Protein AF-A0A2N5ZRX2-F1 (afdb_monomer)

Radius of gyration: 15.12 Å; Cα contacts (8 Å, |Δi|>4): 120; chains: 1; bounding box: 42×30×37 Å

Structure (mmCIF, N/CA/C/O backbone):
data_AF-A0A2N5ZRX2-F1
#
_entry.id   AF-A0A2N5ZRX2-F1
#
loop_
_atom_site.group_PDB
_atom_site.id
_atom_site.type_symbol
_atom_site.label_atom_id
_atom_site.label_alt_id
_atom_site.label_comp_id
_atom_site.label_asym_id
_atom_site.label_enti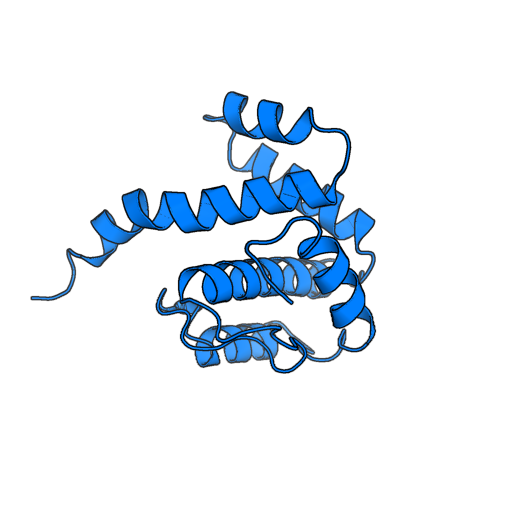ty_id
_atom_site.label_seq_id
_atom_site.pdbx_PDB_ins_code
_atom_site.Cartn_x
_atom_site.Cartn_y
_atom_site.Cartn_z
_atom_site.occupancy
_atom_site.B_iso_or_equiv
_atom_site.auth_seq_id
_atom_site.auth_comp_id
_atom_site.auth_asym_id
_atom_site.auth_atom_id
_atom_site.pdbx_PDB_model_num
ATOM 1 N N . MET A 1 1 ? 1.367 10.764 -7.659 1.00 88.25 1 MET A N 1
ATOM 2 C CA . MET A 1 1 ? 0.656 10.353 -6.445 1.00 88.25 1 MET A CA 1
ATOM 3 C C . MET A 1 1 ? 1.504 10.730 -5.253 1.00 88.25 1 MET A C 1
ATOM 5 O O . MET A 1 1 ? 2.709 10.491 -5.281 1.00 88.25 1 MET A O 1
ATOM 9 N N . ASN A 1 2 ? 0.862 11.305 -4.242 1.00 90.62 2 ASN A N 1
ATOM 10 C CA . ASN A 1 2 ? 1.448 11.647 -2.957 1.00 90.62 2 ASN A CA 1
ATOM 11 C C . ASN A 1 2 ? 0.670 10.905 -1.847 1.00 90.62 2 ASN A C 1
ATOM 13 O O . ASN A 1 2 ? -0.419 11.356 -1.500 1.00 90.62 2 ASN A O 1
ATOM 17 N N . PRO A 1 3 ? 1.191 9.789 -1.295 1.00 89.44 3 PRO A N 1
ATOM 18 C CA . PRO A 1 3 ? 0.526 8.999 -0.243 1.00 89.44 3 PRO A CA 1
ATOM 19 C C . PRO A 1 3 ? 0.396 9.697 1.120 1.00 89.44 3 PRO A C 1
ATOM 21 O O . PRO A 1 3 ? -0.098 9.107 2.081 1.00 89.44 3 PRO A O 1
ATOM 24 N N . SER A 1 4 ? 0.882 10.933 1.228 1.00 87.00 4 SER A N 1
ATOM 25 C CA . SER A 1 4 ? 0.727 11.795 2.401 1.00 87.00 4 SER A CA 1
ATOM 26 C C . SER A 1 4 ? -0.333 12.886 2.193 1.00 87.00 4 SER A C 1
ATOM 28 O O . SER A 1 4 ? -0.682 13.590 3.140 1.00 87.00 4 SER A O 1
ATOM 30 N N . ALA A 1 5 ? -0.851 13.048 0.971 1.00 87.31 5 ALA A N 1
ATOM 31 C CA . ALA A 1 5 ? -1.914 13.996 0.653 1.00 87.31 5 ALA A CA 1
ATOM 32 C C . ALA A 1 5 ? -3.296 13.334 0.728 1.00 87.31 5 ALA A C 1
ATOM 34 O O . ALA A 1 5 ? -3.448 12.163 0.410 1.00 87.31 5 ALA A O 1
ATOM 35 N N . SER A 1 6 ? -4.320 14.105 1.093 1.00 86.31 6 SER A N 1
ATOM 36 C CA . SER A 1 6 ? -5.718 13.648 1.061 1.00 86.31 6 SER A CA 1
ATOM 37 C C . SER A 1 6 ? -6.164 13.310 -0.369 1.00 86.31 6 SER A C 1
ATOM 39 O O . SER A 1 6 ? -5.854 14.055 -1.302 1.00 86.31 6 SER A O 1
ATOM 41 N N . GLY A 1 7 ? -6.918 12.224 -0.538 1.00 88.06 7 GLY A N 1
ATOM 42 C CA . GLY A 1 7 ? -7.434 11.754 -1.828 1.00 88.06 7 GLY A CA 1
ATOM 43 C C . GLY A 1 7 ? -6.459 10.875 -2.618 1.00 88.06 7 GLY A C 1
ATOM 44 O O . GLY A 1 7 ? -6.690 10.598 -3.798 1.00 88.06 7 GLY A O 1
ATOM 45 N N . TRP A 1 8 ? -5.361 10.426 -2.006 1.00 92.50 8 TRP A N 1
ATOM 46 C CA . TRP A 1 8 ? -4.372 9.589 -2.684 1.00 92.50 8 TRP A CA 1
ATOM 47 C C . TRP A 1 8 ? -4.907 8.188 -2.991 1.00 92.50 8 TRP A C 1
ATOM 49 O O . TRP A 1 8 ? -4.500 7.592 -3.986 1.00 92.50 8 TRP A O 1
ATOM 59 N N . ILE A 1 9 ? -5.853 7.681 -2.194 1.00 90.69 9 ILE A N 1
ATOM 60 C CA . ILE A 1 9 ? -6.499 6.385 -2.449 1.00 90.69 9 ILE A CA 1
ATOM 61 C C . ILE A 1 9 ? -7.441 6.450 -3.644 1.00 90.69 9 ILE A C 1
ATOM 63 O O . ILE A 1 9 ? -7.457 5.525 -4.452 1.00 90.69 9 ILE A O 1
ATOM 67 N N . ASP A 1 10 ? -8.177 7.549 -3.803 1.00 89.81 10 ASP A N 1
ATOM 68 C CA . ASP A 1 10 ? -9.017 7.754 -4.98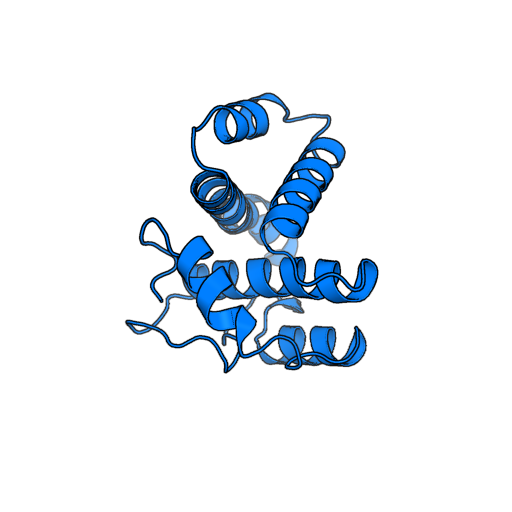7 1.00 89.81 10 ASP A CA 1
ATOM 69 C C . ASP A 1 10 ? -8.144 7.830 -6.247 1.00 89.81 10 ASP A C 1
ATOM 71 O O . ASP A 1 10 ? -8.466 7.238 -7.278 1.00 89.81 10 ASP A O 1
ATOM 75 N N . LYS A 1 11 ? -6.982 8.491 -6.141 1.00 91.44 11 LYS A N 1
ATOM 76 C CA . LYS A 1 11 ? -5.981 8.521 -7.211 1.00 91.44 11 LYS A CA 1
ATOM 77 C C . LYS A 1 11 ? -5.409 7.135 -7.511 1.00 91.44 11 LYS A C 1
ATOM 79 O O . LYS A 1 11 ? -5.315 6.774 -8.677 1.00 91.44 11 LYS A O 1
ATOM 84 N N . PHE A 1 12 ? -5.096 6.337 -6.491 1.00 92.75 12 PHE A N 1
ATOM 85 C CA . PHE A 1 12 ? -4.697 4.941 -6.680 1.00 92.75 12 PHE A CA 1
ATOM 86 C C . PHE A 1 12 ? -5.784 4.139 -7.410 1.00 92.75 12 PHE A C 1
ATOM 88 O O . PHE A 1 12 ? -5.485 3.427 -8.364 1.00 92.75 12 PHE A O 1
ATOM 95 N N . GLY A 1 13 ? -7.048 4.284 -6.997 1.00 90.62 13 GLY A N 1
ATOM 96 C CA . GLY A 1 13 ? -8.195 3.637 -7.634 1.00 90.62 13 GLY A CA 1
ATOM 97 C C . GLY A 1 13 ? -8.400 4.066 -9.091 1.00 90.62 13 GLY A C 1
ATOM 98 O O . GLY A 1 13 ? -8.892 3.280 -9.896 1.00 90.62 13 GLY A O 1
ATOM 99 N N . TYR A 1 14 ? -8.004 5.286 -9.455 1.00 91.25 14 TYR A N 1
ATOM 100 C CA . TYR A 1 14 ? -7.953 5.737 -10.845 1.00 91.25 14 TYR A CA 1
ATOM 101 C C . TYR A 1 14 ? -6.786 5.088 -11.606 1.00 91.25 14 TYR A C 1
ATOM 103 O O . TYR A 1 14 ? -7.015 4.446 -12.626 1.00 91.25 14 TYR A O 1
ATOM 111 N N . ASP A 1 15 ? -5.563 5.181 -11.075 1.00 90.69 15 ASP A N 1
ATOM 112 C CA . ASP A 1 15 ? -4.339 4.681 -11.721 1.00 90.69 15 ASP A CA 1
ATOM 113 C C . ASP A 1 15 ? -4.378 3.152 -11.944 1.00 90.69 15 ASP A C 1
ATOM 115 O O . ASP A 1 15 ? -3.861 2.634 -12.937 1.00 90.69 15 ASP A O 1
ATOM 119 N N . VAL A 1 16 ? -5.007 2.402 -11.031 1.00 91.56 16 VAL A N 1
ATOM 120 C CA . VAL A 1 16 ? -5.058 0.933 -11.093 1.00 91.56 16 VAL A CA 1
ATOM 121 C C . VAL A 1 16 ? -6.048 0.398 -12.132 1.00 91.56 16 VAL A C 1
ATOM 123 O O . VAL A 1 16 ? -5.866 -0.722 -12.608 1.00 91.56 16 VAL A O 1
ATOM 126 N N . LYS A 1 17 ? -7.067 1.174 -12.532 1.00 89.38 17 LYS A N 1
ATOM 127 C CA . LYS A 1 17 ? -8.078 0.737 -13.519 1.00 89.38 17 LYS A CA 1
ATOM 128 C C . LYS A 1 17 ? -7.463 0.386 -14.869 1.00 89.38 17 LYS A C 1
ATOM 130 O O . LYS A 1 17 ? -7.871 -0.594 -15.484 1.00 89.38 17 LYS A O 1
ATOM 135 N N . ASP A 1 18 ? -6.436 1.125 -15.273 1.00 89.56 18 ASP A N 1
ATOM 136 C CA . ASP A 1 18 ? -5.706 0.880 -16.520 1.00 89.56 18 ASP A CA 1
ATOM 137 C C . ASP A 1 18 ? -4.628 -0.212 -16.374 1.00 89.56 18 ASP A C 1
ATOM 139 O O . ASP A 1 18 ? -3.953 -0.573 -17.335 1.00 89.56 18 ASP A O 1
ATOM 143 N N . ASN A 1 19 ? -4.450 -0.746 -15.162 1.00 91.38 19 ASN A N 1
ATOM 144 C CA . ASN A 1 19 ? -3.338 -1.611 -14.775 1.00 91.38 19 ASN A CA 1
ATOM 145 C C . ASN A 1 19 ? -3.805 -2.864 -14.015 1.00 91.38 19 ASN A C 1
ATOM 147 O O . ASN A 1 19 ? -3.050 -3.461 -13.245 1.00 91.38 19 ASN A O 1
ATOM 151 N N . LEU A 1 20 ? -5.051 -3.293 -14.241 1.00 89.88 20 LEU A N 1
ATOM 152 C CA . LEU A 1 20 ? -5.633 -4.456 -13.566 1.00 89.88 20 LEU A CA 1
ATOM 153 C C . LEU A 1 20 ? -4.862 -5.748 -13.859 1.00 89.88 20 LEU A C 1
ATOM 155 O O . LEU A 1 20 ? -4.772 -6.609 -12.991 1.00 89.88 20 LEU A O 1
ATOM 159 N N . GLU A 1 21 ? -4.262 -5.878 -15.038 1.00 89.81 21 GLU A N 1
ATOM 160 C CA . GLU A 1 21 ? -3.541 -7.084 -15.468 1.00 89.81 21 GLU A CA 1
ATOM 161 C C . GLU A 1 21 ? -2.048 -7.081 -15.092 1.00 89.81 21 GLU A C 1
ATOM 163 O O . GLU A 1 21 ? -1.289 -7.922 -15.561 1.00 89.81 21 GLU A O 1
ATOM 168 N N . VAL A 1 22 ? -1.599 -6.153 -14.233 1.00 91.81 22 VAL A N 1
ATOM 169 C CA . VAL A 1 22 ? -0.197 -6.116 -13.765 1.00 91.81 22 VAL A CA 1
ATOM 170 C C . VAL A 1 22 ? 0.194 -7.385 -13.003 1.00 91.81 22 VAL A C 1
ATOM 172 O O . VAL A 1 22 ? 1.354 -7.793 -13.056 1.00 91.81 22 VAL A O 1
ATOM 175 N N . PHE A 1 23 ? -0.760 -8.010 -12.310 1.00 93.75 23 PHE A N 1
ATOM 176 C CA . PHE A 1 23 ? -0.562 -9.277 -11.614 1.00 93.75 23 PHE A CA 1
ATOM 177 C C . PHE A 1 23 ? -1.630 -10.277 -12.054 1.00 93.75 23 PHE A C 1
ATOM 179 O O . PHE A 1 23 ? -2.815 -10.092 -11.768 1.00 93.75 23 PHE A O 1
ATOM 186 N N . SER A 1 24 ? -1.196 -11.324 -12.754 1.00 92.25 24 SER A N 1
ATOM 187 C CA . SER A 1 24 ? -2.069 -12.347 -13.340 1.00 92.25 24 SER A CA 1
ATOM 188 C C . SER A 1 24 ? -2.474 -13.424 -12.333 1.00 92.25 24 SER A C 1
ATOM 190 O O . SER A 1 24 ? -3.583 -13.947 -12.397 1.00 92.25 24 SER A O 1
ATOM 192 N N . ASP A 1 25 ? -1.584 -13.762 -11.396 1.00 95.50 25 ASP A N 1
ATOM 193 C CA . ASP A 1 25 ? -1.846 -14.717 -10.320 1.00 95.50 25 ASP A CA 1
ATOM 194 C C . ASP A 1 25 ? -1.146 -14.319 -9.002 1.00 95.50 25 ASP A C 1
ATOM 196 O O . ASP A 1 25 ? -0.426 -13.318 -8.911 1.00 95.50 25 ASP A O 1
ATOM 200 N N . PHE A 1 26 ? -1.356 -15.109 -7.943 1.00 96.38 26 PHE A N 1
ATOM 201 C CA . PHE A 1 26 ? -0.731 -14.858 -6.639 1.00 96.38 26 PHE A CA 1
ATOM 202 C C . PHE A 1 26 ? 0.798 -14.956 -6.658 1.00 96.38 26 PHE A C 1
ATOM 204 O O . PHE A 1 26 ? 1.456 -14.313 -5.838 1.00 96.38 26 PHE A O 1
ATOM 211 N N . ARG A 1 27 ? 1.383 -15.750 -7.564 1.00 96.75 27 ARG A N 1
ATOM 212 C CA . ARG A 1 27 ? 2.842 -15.864 -7.688 1.00 96.75 27 ARG A CA 1
ATOM 213 C C . ARG A 1 27 ? 3.414 -14.595 -8.300 1.00 96.75 27 ARG A C 1
ATOM 215 O O . ARG A 1 27 ? 4.427 -14.108 -7.798 1.00 96.75 27 ARG A O 1
ATOM 222 N N . ASP A 1 28 ? 2.742 -14.034 -9.300 1.00 96.12 28 ASP A N 1
ATOM 223 C CA . ASP A 1 28 ? 3.108 -12.751 -9.898 1.00 96.12 28 ASP A CA 1
ATOM 224 C C . ASP A 1 28 ? 3.003 -11.615 -8.874 1.00 96.12 28 ASP A C 1
ATOM 226 O O . ASP A 1 28 ? 3.951 -10.840 -8.709 1.00 96.12 28 ASP A O 1
ATOM 230 N N . LEU A 1 29 ? 1.897 -11.559 -8.118 1.00 96.81 29 LEU A N 1
ATOM 231 C CA . LEU A 1 29 ? 1.712 -10.582 -7.040 1.00 96.81 29 LEU A CA 1
ATOM 232 C C . LEU A 1 29 ? 2.822 -10.692 -5.989 1.00 96.81 29 LEU A C 1
ATOM 234 O O . LEU A 1 29 ? 3.473 -9.700 -5.653 1.00 96.81 29 LEU A O 1
ATOM 238 N N . TYR A 1 30 ? 3.087 -11.905 -5.497 1.00 96.19 30 TYR A N 1
ATOM 239 C CA . TYR A 1 30 ? 4.155 -12.147 -4.531 1.00 96.19 30 TYR A CA 1
ATOM 240 C C . TYR A 1 30 ? 5.531 -11.758 -5.085 1.00 96.19 30 TYR A C 1
ATOM 242 O O . TYR A 1 30 ? 6.326 -11.133 -4.381 1.00 96.19 30 TYR A O 1
ATOM 250 N N . GLY A 1 31 ? 5.808 -12.070 -6.354 1.00 96.44 31 GLY A N 1
ATOM 251 C CA . GLY A 1 31 ? 7.021 -11.650 -7.051 1.00 96.44 31 GLY A CA 1
ATOM 252 C C . GLY A 1 31 ? 7.185 -10.130 -7.055 1.00 96.44 31 GLY A C 1
ATOM 253 O O . GLY A 1 31 ? 8.246 -9.628 -6.679 1.00 96.44 31 GLY A O 1
ATOM 254 N N . GLY A 1 32 ? 6.119 -9.395 -7.381 1.00 95.19 32 GLY A N 1
ATOM 255 C CA . GLY A 1 32 ? 6.094 -7.932 -7.345 1.00 95.19 32 GLY A CA 1
ATOM 256 C C . GLY A 1 32 ? 6.375 -7.358 -5.957 1.00 95.19 32 GLY A C 1
ATOM 257 O O . GLY A 1 32 ? 7.258 -6.510 -5.808 1.00 95.19 32 GLY A O 1
ATOM 258 N N . LEU A 1 33 ? 5.685 -7.864 -4.930 1.00 95.00 33 LEU A N 1
ATOM 259 C CA . LEU A 1 33 ? 5.864 -7.437 -3.535 1.00 95.00 33 LEU A CA 1
ATOM 260 C C . LEU A 1 33 ? 7.250 -7.798 -2.980 1.00 95.00 33 LEU A C 1
ATOM 262 O O . LEU A 1 33 ? 7.820 -7.081 -2.156 1.00 95.00 33 LEU A O 1
ATOM 266 N N . LYS A 1 34 ? 7.833 -8.908 -3.437 1.00 94.94 34 LYS A N 1
ATOM 267 C CA . LYS A 1 34 ? 9.210 -9.281 -3.107 1.00 94.94 34 LYS A CA 1
ATOM 268 C C . LYS A 1 34 ? 10.205 -8.320 -3.756 1.00 94.94 34 LYS A C 1
ATOM 270 O O . LYS A 1 34 ? 11.121 -7.846 -3.088 1.00 94.94 34 LYS A O 1
ATOM 275 N N . THR A 1 35 ? 10.035 -8.005 -5.041 1.00 94.19 35 THR A N 1
ATOM 276 C CA . THR A 1 35 ? 10.906 -7.064 -5.765 1.00 94.19 35 THR A CA 1
ATOM 277 C C . THR A 1 35 ? 10.803 -5.635 -5.230 1.00 94.19 35 THR A C 1
ATOM 279 O O . THR A 1 35 ? 11.788 -4.896 -5.291 1.00 94.19 35 THR A O 1
ATOM 282 N N . SER A 1 36 ? 9.651 -5.242 -4.679 1.00 92.75 36 SER A N 1
ATOM 283 C CA . SER A 1 36 ? 9.487 -3.945 -4.016 1.00 92.75 36 SER A CA 1
ATOM 284 C C . SER A 1 36 ? 10.117 -3.875 -2.622 1.00 92.75 36 SER A C 1
ATOM 286 O O . SER A 1 36 ? 10.208 -2.790 -2.054 1.00 92.75 36 SER A O 1
ATOM 288 N N . GLY A 1 37 ? 10.574 -5.007 -2.076 1.00 89.50 37 GLY A N 1
ATOM 289 C CA . GLY A 1 37 ? 11.088 -5.117 -0.712 1.00 89.50 37 GLY A CA 1
ATOM 290 C C . GLY A 1 37 ? 9.999 -5.144 0.363 1.00 89.50 37 GLY A C 1
ATOM 291 O O . GLY A 1 37 ? 10.332 -5.226 1.544 1.00 89.50 37 GLY A O 1
ATOM 292 N N . PHE A 1 38 ? 8.717 -5.109 -0.021 1.00 91.25 38 PHE A N 1
ATOM 293 C CA . PHE A 1 38 ? 7.579 -5.088 0.902 1.00 91.25 38 PHE A CA 1
ATOM 294 C C . PHE A 1 38 ? 7.528 -6.337 1.787 1.00 91.25 38 PHE A C 1
ATOM 296 O O . PHE A 1 38 ? 7.384 -6.223 2.999 1.00 91.25 38 PHE A O 1
ATOM 303 N N . VAL A 1 39 ? 7.749 -7.526 1.210 1.00 89.31 39 VAL A N 1
ATOM 304 C CA . VAL A 1 39 ? 7.749 -8.812 1.949 1.00 89.31 39 VAL A CA 1
ATOM 305 C C . VAL A 1 39 ? 8.806 -8.852 3.064 1.00 89.31 39 VAL A C 1
ATOM 307 O O . VAL A 1 39 ? 8.661 -9.594 4.031 1.00 89.31 39 VAL A O 1
ATOM 310 N N . TYR A 1 40 ? 9.860 -8.044 2.942 1.00 86.75 40 TYR A N 1
ATOM 311 C CA . TYR A 1 40 ? 10.957 -7.962 3.907 1.00 86.75 40 TYR A CA 1
ATOM 312 C C . TYR A 1 40 ? 10.852 -6.754 4.846 1.00 86.75 40 TYR A C 1
ATOM 314 O O . TYR A 1 40 ? 11.755 -6.540 5.648 1.00 86.75 40 TYR A O 1
ATOM 322 N N . GLY A 1 41 ? 9.799 -5.939 4.726 1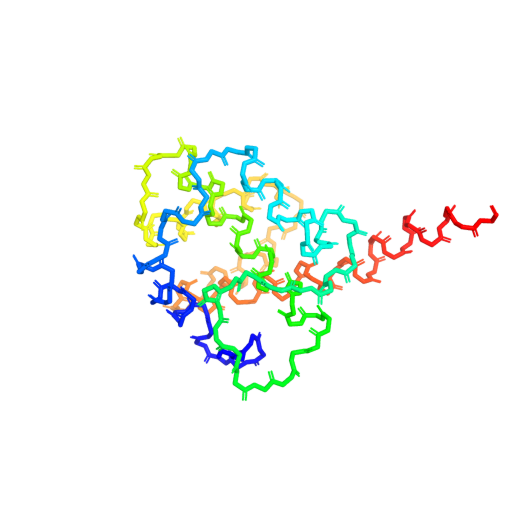.00 80.94 41 GLY A N 1
ATOM 323 C CA . GLY A 1 41 ? 9.637 -4.704 5.498 1.00 80.94 41 GLY A CA 1
ATOM 324 C C . GLY A 1 41 ? 10.565 -3.555 5.083 1.00 80.94 41 GLY A C 1
ATOM 325 O O . GLY A 1 41 ? 10.675 -2.584 5.819 1.00 80.94 41 GLY A O 1
ATOM 326 N N . LEU A 1 42 ? 11.236 -3.640 3.925 1.00 81.19 42 LEU A N 1
ATOM 327 C CA . LEU A 1 42 ? 12.241 -2.657 3.487 1.00 81.19 42 LEU A CA 1
ATOM 328 C C . LEU A 1 42 ? 11.733 -1.640 2.453 1.00 81.19 42 LEU A C 1
ATOM 330 O O . LEU A 1 42 ? 12.464 -0.714 2.154 1.00 81.19 42 LEU A O 1
ATOM 334 N N . ASN A 1 43 ? 10.546 -1.840 1.867 1.00 87.50 43 ASN A N 1
ATOM 335 C CA . ASN A 1 43 ? 9.805 -0.877 1.021 1.00 87.50 43 ASN A CA 1
ATOM 336 C C . ASN A 1 43 ? 10.581 -0.062 -0.036 1.00 87.50 43 ASN A C 1
ATOM 338 O O . ASN A 1 43 ? 10.140 1.002 -0.452 1.00 87.50 43 ASN A O 1
ATOM 342 N N . ILE A 1 44 ? 11.663 -0.606 -0.588 1.00 89.50 44 ILE A N 1
ATOM 343 C CA . ILE A 1 44 ? 12.601 0.101 -1.471 1.00 89.50 44 ILE A CA 1
ATOM 344 C C . ILE A 1 44 ? 12.001 0.672 -2.770 1.00 89.50 44 ILE A C 1
ATOM 346 O O . ILE A 1 44 ? 12.535 1.645 -3.317 1.00 89.50 44 ILE A O 1
ATOM 350 N N . LYS A 1 45 ? 10.927 0.072 -3.305 1.00 92.56 45 LYS A N 1
ATOM 351 C CA . LYS A 1 45 ? 10.292 0.454 -4.583 1.00 92.56 45 LYS A CA 1
ATOM 352 C C . LYS A 1 45 ? 8.768 0.380 -4.490 1.00 92.56 45 LYS A C 1
ATOM 354 O O . LYS A 1 45 ? 8.225 -0.170 -3.541 1.00 92.56 45 LYS A O 1
ATOM 359 N N . VAL A 1 46 ? 8.099 0.896 -5.520 1.00 93.00 46 VAL A N 1
ATOM 360 C CA . VAL A 1 46 ? 6.642 0.825 -5.717 1.00 93.00 46 VAL A CA 1
ATOM 361 C C . VAL A 1 46 ? 6.313 0.194 -7.077 1.00 93.00 46 VAL A C 1
ATOM 363 O O . VAL A 1 46 ? 7.201 0.123 -7.938 1.00 93.00 46 VAL A O 1
ATOM 366 N N . PRO A 1 47 ? 5.074 -0.284 -7.299 1.00 92.31 47 PRO A N 1
ATOM 367 C CA . PRO A 1 47 ? 4.656 -0.820 -8.590 1.00 92.31 47 PRO A CA 1
ATOM 368 C C . PRO A 1 47 ? 4.807 0.193 -9.728 1.00 92.31 47 PRO A C 1
ATOM 370 O O . PRO A 1 47 ? 4.617 1.390 -9.539 1.00 92.31 47 PRO A O 1
ATOM 373 N N . ARG A 1 48 ? 5.105 -0.295 -10.938 1.00 90.00 48 ARG A N 1
ATOM 374 C CA . ARG A 1 48 ? 5.414 0.559 -12.102 1.00 90.00 48 ARG A CA 1
ATOM 375 C C . ARG A 1 48 ? 4.253 1.431 -12.578 1.00 90.00 48 ARG A C 1
ATOM 377 O O . ARG A 1 48 ? 4.507 2.452 -13.202 1.00 90.00 48 ARG A O 1
ATOM 384 N N . PHE A 1 49 ? 3.014 1.026 -12.310 1.00 90.38 49 PHE A N 1
ATOM 385 C CA . PHE A 1 49 ? 1.830 1.799 -12.687 1.00 90.38 49 PHE A CA 1
ATOM 386 C C . PHE A 1 49 ? 1.622 3.036 -11.807 1.00 90.38 49 PHE A C 1
ATOM 388 O O . PHE A 1 49 ? 0.847 3.924 -12.148 1.00 90.38 49 PHE A O 1
ATOM 395 N N . ILE A 1 50 ? 2.337 3.121 -10.684 1.00 91.62 50 ILE A N 1
ATOM 396 C CA . ILE A 1 50 ? 2.311 4.292 -9.826 1.00 91.62 50 ILE A CA 1
ATOM 397 C C . ILE A 1 50 ? 3.221 5.363 -10.406 1.00 91.62 50 ILE A C 1
ATOM 399 O O . ILE A 1 50 ? 4.419 5.147 -10.568 1.00 91.62 50 ILE A O 1
ATOM 403 N N . SER A 1 51 ? 2.650 6.542 -10.644 1.00 90.38 51 SER A N 1
ATOM 404 C CA . SER A 1 51 ? 3.386 7.738 -11.059 1.00 90.38 51 SER A CA 1
ATOM 405 C C . SER A 1 51 ? 3.557 8.684 -9.864 1.00 90.38 51 SER A C 1
ATOM 407 O O . SER A 1 51 ? 2.594 9.374 -9.515 1.00 90.38 51 SER A O 1
ATOM 409 N N . PRO A 1 52 ? 4.721 8.729 -9.182 1.00 90.50 52 PRO A N 1
ATOM 410 C CA . PRO A 1 52 ? 4.942 9.603 -8.028 1.00 90.50 52 PRO A CA 1
ATOM 411 C C . PRO A 1 52 ? 4.924 11.087 -8.411 1.00 90.50 52 PRO A C 1
ATOM 413 O O . PRO A 1 52 ? 5.341 11.452 -9.504 1.00 90.50 52 PRO A O 1
ATOM 416 N N . GLU A 1 53 ? 4.443 11.950 -7.513 1.00 90.81 53 GLU A N 1
ATOM 417 C CA . GLU A 1 53 ? 4.543 13.416 -7.696 1.00 90.81 53 GLU A CA 1
ATOM 418 C C . GLU A 1 53 ? 5.878 13.986 -7.208 1.00 90.81 53 GLU A C 1
ATOM 420 O O . GLU A 1 53 ? 6.283 15.073 -7.613 1.00 90.81 53 GLU A O 1
ATOM 425 N N . HIS A 1 54 ? 6.566 13.240 -6.349 1.00 91.56 54 HIS A N 1
ATOM 426 C CA . HIS A 1 54 ? 7.840 13.589 -5.742 1.00 91.56 54 HIS A CA 1
ATOM 427 C C . HIS A 1 54 ? 8.630 12.314 -5.429 1.00 91.56 54 HIS A C 1
ATOM 429 O O . HIS A 1 54 ? 8.146 11.193 -5.613 1.00 91.56 54 HIS A O 1
ATOM 435 N N . THR A 1 55 ? 9.859 12.480 -4.943 1.00 93.44 55 THR A N 1
ATOM 436 C CA . THR A 1 55 ? 10.649 11.363 -4.418 1.00 93.44 55 THR A CA 1
ATOM 437 C C . THR A 1 55 ? 9.997 10.825 -3.148 1.00 93.44 55 THR A C 1
ATOM 439 O O . THR A 1 55 ? 10.048 11.478 -2.111 1.00 93.44 55 THR A O 1
ATOM 442 N N . LEU A 1 56 ? 9.402 9.636 -3.240 1.00 92.38 56 LEU A N 1
ATOM 443 C CA . LEU A 1 56 ? 8.674 9.015 -2.134 1.00 92.38 56 LEU A CA 1
ATOM 444 C C . LEU A 1 56 ? 9.599 8.634 -0.971 1.00 92.38 56 LEU A C 1
ATOM 446 O O . LEU A 1 56 ? 10.672 8.062 -1.197 1.00 92.38 56 LEU A O 1
ATOM 450 N N . SER A 1 57 ? 9.143 8.877 0.257 1.00 91.12 57 SER A N 1
ATOM 451 C CA . SER A 1 57 ? 9.760 8.324 1.470 1.00 91.12 57 SER A CA 1
ATOM 452 C C . SER A 1 57 ? 9.522 6.812 1.588 1.00 91.12 57 SER A C 1
ATOM 454 O O . SER A 1 57 ? 8.661 6.254 0.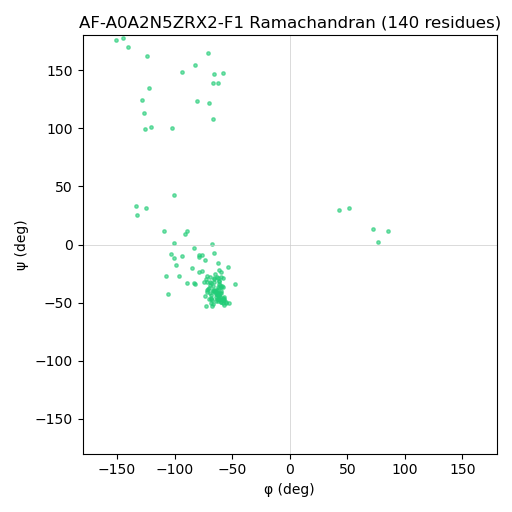907 1.00 91.12 57 SER A O 1
ATOM 456 N N . GLU A 1 58 ? 10.266 6.128 2.461 1.00 86.94 58 GLU A N 1
ATOM 457 C CA . GLU A 1 58 ? 10.042 4.695 2.723 1.00 86.94 58 GLU A CA 1
ATOM 458 C C . GLU A 1 58 ? 8.620 4.420 3.243 1.00 86.94 58 GLU A C 1
ATOM 460 O O . GLU A 1 58 ? 7.971 3.489 2.767 1.00 86.94 58 GLU A O 1
ATOM 465 N N . ASP A 1 59 ? 8.085 5.283 4.111 1.00 86.62 59 ASP A N 1
ATOM 466 C CA . ASP A 1 59 ? 6.704 5.182 4.606 1.00 86.62 59 ASP A CA 1
ATOM 467 C C . ASP A 1 59 ? 5.683 5.336 3.476 1.00 86.62 59 ASP A C 1
ATOM 469 O O . ASP A 1 59 ? 4.713 4.586 3.389 1.00 86.62 59 ASP A O 1
ATOM 473 N N . GLU A 1 60 ? 5.891 6.291 2.568 1.00 91.81 60 GLU A N 1
ATOM 474 C CA . GLU A 1 60 ? 4.997 6.499 1.427 1.00 91.81 60 GLU A CA 1
ATOM 475 C C . GLU A 1 60 ? 5.007 5.296 0.480 1.00 91.81 60 GLU A C 1
ATOM 477 O O . GLU A 1 60 ? 3.952 4.870 -0.000 1.00 91.81 60 GLU A O 1
ATOM 482 N N . LYS A 1 61 ? 6.181 4.695 0.255 1.00 92.38 61 LYS A N 1
ATOM 483 C CA . LYS A 1 61 ? 6.295 3.441 -0.498 1.00 92.38 61 LYS A CA 1
ATOM 484 C C . LYS A 1 61 ? 5.603 2.293 0.238 1.00 92.38 61 LYS A C 1
ATOM 486 O O . LYS A 1 61 ? 4.911 1.507 -0.406 1.00 92.38 61 LYS A O 1
ATOM 491 N N . ALA A 1 62 ? 5.722 2.222 1.565 1.00 90.25 62 ALA A N 1
ATOM 492 C CA . ALA A 1 62 ? 5.046 1.221 2.387 1.00 90.25 62 ALA A CA 1
ATOM 493 C C . ALA A 1 62 ? 3.522 1.308 2.267 1.00 90.25 62 ALA A C 1
ATOM 495 O O . ALA A 1 62 ? 2.873 0.287 2.038 1.00 90.25 62 ALA A O 1
ATOM 496 N N . LYS A 1 63 ? 2.950 2.518 2.326 1.00 92.75 63 LYS A N 1
ATOM 497 C CA . LYS A 1 63 ? 1.509 2.746 2.125 1.00 92.75 63 LYS A CA 1
ATOM 498 C C . LYS A 1 63 ? 1.045 2.254 0.754 1.00 92.75 63 LYS A C 1
ATOM 500 O O . LYS A 1 63 ? 0.058 1.523 0.665 1.00 92.75 63 LYS A O 1
ATOM 505 N N . ILE A 1 64 ? 1.778 2.607 -0.306 1.00 94.50 64 ILE A N 1
ATOM 506 C CA . ILE A 1 64 ? 1.472 2.171 -1.677 1.00 94.50 64 ILE A CA 1
ATOM 507 C C . ILE A 1 64 ? 1.560 0.648 -1.801 1.00 94.50 64 ILE A C 1
ATOM 509 O O . ILE A 1 64 ? 0.663 0.023 -2.369 1.00 94.50 64 ILE A O 1
ATOM 513 N N . ASN A 1 65 ? 2.628 0.039 -1.286 1.00 94.56 65 ASN A N 1
ATOM 514 C CA . ASN A 1 65 ? 2.846 -1.401 -1.379 1.00 94.56 65 ASN A CA 1
ATOM 515 C C . ASN A 1 65 ? 1.795 -2.187 -0.587 1.00 94.56 65 ASN A C 1
ATOM 517 O O . ASN A 1 65 ? 1.287 -3.186 -1.092 1.00 94.56 65 ASN A O 1
ATOM 521 N N . LEU A 1 66 ? 1.415 -1.709 0.602 1.00 93.38 66 LEU A N 1
ATOM 522 C CA . LEU A 1 66 ? 0.351 -2.303 1.407 1.00 93.38 66 LEU A CA 1
ATOM 523 C C . LEU A 1 66 ? -0.993 -2.238 0.678 1.00 93.38 66 LEU A C 1
ATOM 525 O O . LEU A 1 66 ? -1.672 -3.256 0.554 1.00 93.38 66 LEU A O 1
ATOM 529 N N . LEU A 1 67 ? -1.358 -1.068 0.147 1.00 93.75 67 LEU A N 1
ATOM 530 C CA . LEU A 1 67 ? -2.601 -0.910 -0.606 1.00 93.75 67 LEU A CA 1
ATOM 531 C C . LEU A 1 67 ? -2.617 -1.790 -1.864 1.00 93.75 67 LEU A C 1
ATOM 533 O O . LEU A 1 67 ? -3.617 -2.449 -2.142 1.00 93.75 67 LEU A O 1
ATOM 537 N N . THR A 1 68 ? -1.492 -1.861 -2.577 1.00 94.94 68 THR A N 1
ATOM 538 C CA . THR A 1 68 ? -1.317 -2.739 -3.743 1.00 94.94 68 THR A CA 1
ATOM 539 C C . THR A 1 68 ? -1.523 -4.201 -3.360 1.00 94.94 68 THR A C 1
ATOM 541 O O . THR A 1 68 ? -2.297 -4.900 -4.011 1.00 94.94 68 THR A O 1
ATOM 544 N N . ALA A 1 69 ? -0.868 -4.666 -2.292 1.00 94.94 69 ALA A N 1
ATOM 545 C CA . ALA A 1 69 ? -0.997 -6.038 -1.819 1.00 94.94 69 ALA A CA 1
ATOM 546 C C . ALA A 1 69 ? -2.459 -6.384 -1.510 1.00 94.94 69 ALA A C 1
ATOM 548 O O . ALA A 1 69 ? -2.951 -7.424 -1.943 1.00 94.94 69 ALA A O 1
ATOM 549 N N . LEU A 1 70 ? -3.166 -5.493 -0.814 1.00 93.94 70 LEU A N 1
ATOM 550 C CA . LEU A 1 70 ? -4.558 -5.696 -0.423 1.00 93.94 70 LEU A CA 1
ATOM 551 C C . LEU A 1 70 ? -5.503 -5.703 -1.631 1.00 93.94 70 LEU A C 1
ATOM 553 O O . LEU A 1 70 ? -6.312 -6.621 -1.760 1.00 93.94 70 LEU A O 1
ATOM 557 N N . PHE A 1 71 ? -5.377 -4.726 -2.532 1.00 95.19 71 PHE A N 1
ATOM 558 C CA . PHE A 1 71 ? -6.244 -4.612 -3.705 1.00 95.19 71 PHE A CA 1
ATOM 559 C C . PHE A 1 71 ? -6.084 -5.796 -4.660 1.00 95.19 71 PHE A C 1
ATOM 561 O O . PHE A 1 71 ? -7.071 -6.409 -5.058 1.00 95.19 71 PHE A O 1
ATOM 568 N N . PHE A 1 72 ? -4.849 -6.168 -5.003 1.00 96.12 72 PHE A N 1
ATOM 569 C CA . PHE A 1 72 ? -4.637 -7.276 -5.933 1.00 96.12 72 PHE A CA 1
ATOM 570 C C . PHE A 1 72 ? -4.936 -8.637 -5.305 1.00 96.12 72 PHE A C 1
ATOM 572 O O . PHE A 1 72 ? -5.411 -9.521 -6.009 1.00 96.12 72 PHE A O 1
ATOM 579 N N . THR A 1 73 ? -4.759 -8.799 -3.990 1.00 95.81 73 THR A N 1
ATOM 580 C CA . THR A 1 73 ? -5.251 -9.998 -3.289 1.00 95.81 73 THR A CA 1
ATOM 581 C C . THR A 1 73 ? -6.770 -10.099 -3.399 1.00 95.81 73 THR A C 1
ATOM 583 O O . THR A 1 73 ? -7.282 -11.152 -3.768 1.00 95.81 73 THR A O 1
ATOM 586 N N . PHE A 1 74 ? -7.495 -9.001 -3.151 1.00 95.56 74 PHE A N 1
ATOM 587 C CA . PHE A 1 74 ? -8.945 -8.951 -3.337 1.00 95.56 74 PHE A CA 1
ATOM 588 C C . PHE A 1 74 ? -9.345 -9.285 -4.780 1.00 95.56 74 PHE A C 1
ATOM 590 O O . PHE A 1 74 ? -10.205 -10.143 -4.980 1.00 95.56 74 PHE A O 1
ATOM 597 N N . LYS A 1 75 ? -8.688 -8.668 -5.774 1.00 95.25 75 LYS A N 1
ATOM 598 C CA . LYS A 1 75 ? -8.971 -8.906 -7.196 1.00 95.25 75 LYS A CA 1
ATOM 599 C C . LYS A 1 75 ? -8.822 -10.379 -7.555 1.00 95.25 75 LYS A C 1
ATOM 601 O O . LYS A 1 75 ? -9.706 -10.940 -8.195 1.00 95.25 75 LYS A O 1
ATOM 606 N N . LEU A 1 76 ? -7.718 -10.996 -7.140 1.00 95.81 76 LEU A N 1
ATOM 607 C CA . LEU A 1 76 ? -7.414 -12.391 -7.449 1.00 95.81 76 LEU A CA 1
ATOM 608 C C . LEU A 1 76 ? -8.361 -13.364 -6.729 1.00 95.81 76 LEU A C 1
ATOM 610 O O . LEU A 1 76 ? -8.840 -14.302 -7.357 1.00 95.81 76 LEU A O 1
ATOM 614 N N . GLU A 1 77 ? -8.686 -13.122 -5.455 1.00 94.81 77 GLU A N 1
ATOM 615 C CA . GLU A 1 77 ? -9.620 -13.966 -4.687 1.00 94.81 77 GLU A CA 1
ATOM 616 C C . GLU A 1 77 ? -11.067 -13.860 -5.187 1.00 94.81 77 GLU A C 1
ATOM 618 O O . GLU A 1 77 ? -11.773 -14.857 -5.327 1.00 94.81 77 GLU A O 1
ATOM 623 N N . ARG A 1 78 ? -11.545 -12.637 -5.434 1.00 92.62 78 ARG A N 1
ATOM 624 C CA . ARG A 1 78 ? -12.957 -12.377 -5.752 1.00 92.62 78 ARG A CA 1
ATOM 625 C C . ARG A 1 78 ? -13.244 -12.348 -7.244 1.00 92.62 78 ARG A C 1
ATOM 627 O O . ARG A 1 78 ? -14.411 -12.306 -7.619 1.00 92.62 78 ARG A O 1
ATOM 634 N N . SER A 1 79 ? -12.208 -12.350 -8.085 1.00 90.94 79 SER A N 1
ATOM 635 C CA . SER A 1 79 ? -12.331 -12.094 -9.527 1.00 90.94 79 SER A CA 1
ATOM 636 C C . SER A 1 79 ? -13.108 -10.799 -9.829 1.00 90.94 79 SER A C 1
ATOM 638 O O . SER A 1 79 ? -13.800 -10.700 -10.839 1.00 90.94 79 SER A O 1
ATOM 640 N N . SER A 1 80 ? -13.005 -9.809 -8.934 1.00 90.19 80 SER A N 1
ATOM 641 C CA . SER A 1 80 ? -13.686 -8.513 -9.002 1.00 90.19 80 SER A CA 1
ATOM 642 C C . SER A 1 80 ? -12.654 -7.394 -8.979 1.00 90.19 80 SER A C 1
ATOM 644 O O . SER A 1 80 ? -11.720 -7.415 -8.184 1.00 90.19 80 SER A O 1
ATOM 646 N N . SER A 1 81 ? -12.815 -6.404 -9.848 1.00 88.31 81 SER A N 1
ATOM 647 C CA . SER A 1 81 ? -11.991 -5.191 -9.864 1.00 88.31 81 SER A CA 1
ATOM 648 C C . SER A 1 81 ? -12.763 -3.955 -9.405 1.00 88.31 81 SER A C 1
ATOM 650 O O . SER A 1 81 ? -12.300 -2.834 -9.616 1.00 88.31 81 SER A O 1
ATOM 652 N N . ASP A 1 82 ? -13.957 -4.145 -8.839 1.00 90.19 82 ASP A N 1
ATOM 653 C CA . ASP A 1 82 ? -14.762 -3.043 -8.335 1.00 90.19 82 ASP A CA 1
ATOM 654 C C . ASP A 1 82 ? -14.109 -2.450 -7.082 1.00 90.19 82 ASP A C 1
ATOM 656 O O . ASP A 1 82 ? -13.822 -3.146 -6.104 1.00 90.19 82 ASP A O 1
ATOM 660 N N . PHE A 1 83 ? -13.813 -1.153 -7.144 1.00 87.06 83 PHE A N 1
ATOM 661 C CA . PHE A 1 83 ? -13.076 -0.485 -6.080 1.00 87.06 83 PHE A CA 1
ATOM 662 C C . PHE A 1 83 ? -13.949 -0.252 -4.844 1.00 87.06 83 PHE A C 1
ATOM 664 O O . PHE A 1 83 ? -13.440 -0.325 -3.730 1.00 87.06 83 PHE A O 1
ATOM 671 N N . ASP A 1 84 ? -15.254 -0.030 -5.008 1.00 86.06 84 ASP A N 1
ATOM 672 C CA . ASP A 1 84 ? -16.165 0.148 -3.877 1.00 86.06 84 ASP A CA 1
ATOM 673 C C . ASP A 1 84 ? -16.372 -1.180 -3.130 1.00 86.06 84 ASP A C 1
ATOM 675 O O . ASP A 1 84 ? -16.376 -1.208 -1.897 1.00 86.06 84 ASP A O 1
ATOM 679 N N . ASP A 1 85 ? -16.452 -2.294 -3.858 1.00 89.38 85 ASP A N 1
ATOM 680 C CA . ASP A 1 85 ? -16.527 -3.648 -3.299 1.00 89.38 85 ASP A CA 1
ATOM 681 C C . ASP A 1 85 ? -15.222 -4.044 -2.583 1.00 89.38 85 ASP A C 1
ATOM 683 O O . ASP A 1 85 ? -15.239 -4.595 -1.473 1.00 89.38 85 ASP A O 1
ATOM 687 N N . PHE A 1 86 ? -14.070 -3.668 -3.156 1.00 90.38 86 PHE A N 1
ATOM 688 C CA . PHE A 1 86 ? -12.775 -3.762 -2.479 1.00 90.38 86 PHE A CA 1
ATOM 689 C C . PHE A 1 86 ? -12.796 -3.006 -1.147 1.00 90.38 86 PHE A C 1
ATOM 691 O O . PHE A 1 86 ? -12.433 -3.575 -0.112 1.00 90.38 86 PHE A O 1
ATOM 698 N N . LEU A 1 87 ? -13.244 -1.745 -1.163 1.00 85.44 87 LEU A N 1
ATOM 699 C CA . LEU A 1 87 ? -13.322 -0.902 0.025 1.00 85.44 87 LEU A CA 1
ATOM 700 C C . LEU A 1 87 ? -14.208 -1.536 1.109 1.00 85.44 87 LEU A C 1
ATOM 702 O O . LEU A 1 87 ? -1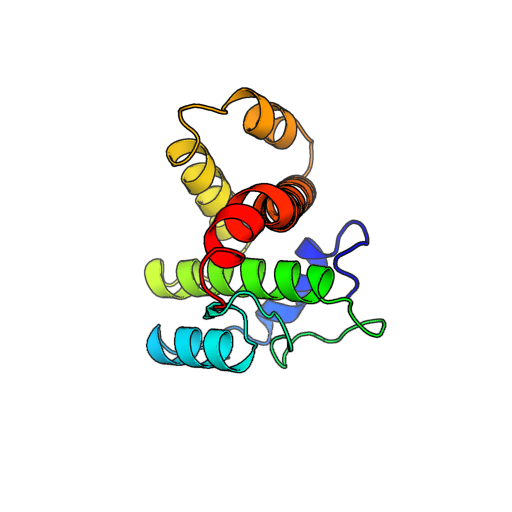3.803 -1.624 2.268 1.00 85.44 87 LEU A O 1
ATOM 706 N N . GLN A 1 88 ? -15.394 -2.034 0.763 1.00 84.62 88 GLN A N 1
ATOM 707 C CA . GLN A 1 88 ? -16.252 -2.710 1.742 1.00 84.62 88 GLN A CA 1
ATOM 708 C C . GLN A 1 88 ? -15.601 -3.974 2.313 1.00 84.62 88 GLN A C 1
ATOM 710 O O . GLN A 1 88 ? -15.607 -4.184 3.532 1.00 84.62 88 GLN A O 1
ATOM 715 N N . THR A 1 89 ? -14.987 -4.785 1.452 1.00 88.75 89 THR A N 1
ATOM 716 C CA . THR A 1 89 ? -14.344 -6.040 1.852 1.00 88.75 89 THR A CA 1
ATOM 717 C C . THR A 1 89 ? -13.176 -5.799 2.803 1.00 88.75 89 THR A C 1
ATOM 719 O O . THR A 1 89 ? -13.057 -6.491 3.816 1.00 88.75 89 THR A O 1
ATOM 722 N N . ILE A 1 90 ? -12.336 -4.794 2.538 1.00 86.44 90 ILE A N 1
ATOM 723 C CA . ILE A 1 90 ? -11.201 -4.483 3.412 1.00 86.44 90 ILE A CA 1
ATOM 724 C C . ILE A 1 90 ? -11.660 -3.979 4.783 1.00 86.44 90 ILE A C 1
ATOM 726 O O . ILE A 1 90 ? -11.093 -4.379 5.802 1.00 86.44 90 ILE A O 1
ATOM 730 N N . PHE A 1 91 ? -12.717 -3.164 4.850 1.00 80.94 91 PHE A N 1
ATOM 731 C CA . PHE A 1 91 ? -13.254 -2.718 6.136 1.00 80.94 91 PHE A CA 1
ATOM 732 C C . PHE A 1 91 ? -13.812 -3.878 6.947 1.00 80.94 91 PHE A C 1
ATOM 734 O O . PHE A 1 91 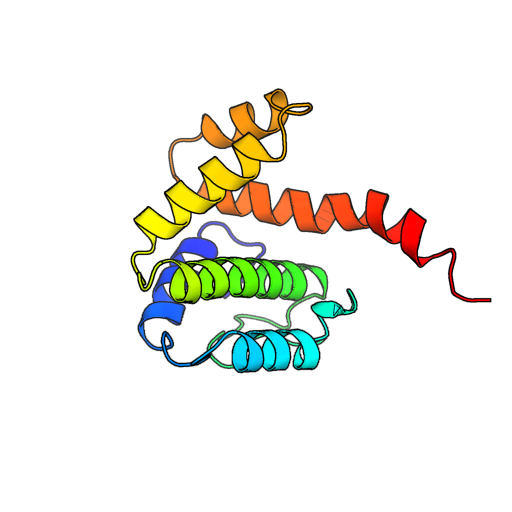? -13.553 -3.957 8.151 1.00 80.94 91 PHE A O 1
ATOM 741 N N . GLN A 1 92 ? -14.529 -4.791 6.296 1.00 82.94 92 GLN A N 1
ATOM 742 C CA . GLN A 1 92 ? -15.047 -5.983 6.951 1.00 82.94 92 GLN A CA 1
ATOM 743 C C . GLN A 1 92 ? -13.908 -6.884 7.451 1.00 82.94 92 GLN A C 1
ATOM 745 O O . GLN A 1 92 ? -13.912 -7.275 8.617 1.00 82.94 92 GLN A O 1
ATOM 750 N N . PHE A 1 93 ? -12.881 -7.112 6.630 1.00 83.00 93 PHE A N 1
ATOM 751 C CA . PHE A 1 93 ? -11.683 -7.859 7.017 1.00 83.00 93 PHE A CA 1
ATOM 752 C C . PHE A 1 93 ? -11.007 -7.273 8.264 1.00 83.00 93 PHE A C 1
ATOM 754 O O . PHE A 1 93 ? -10.750 -7.984 9.235 1.00 83.00 93 PHE A O 1
ATOM 761 N N . TYR A 1 94 ? -10.761 -5.959 8.295 1.00 76.44 94 TYR A N 1
ATOM 762 C CA . TYR A 1 94 ? -10.134 -5.337 9.463 1.00 76.44 94 TYR A CA 1
ATOM 763 C C . TYR A 1 94 ? -11.041 -5.324 10.692 1.00 76.44 94 TYR A C 1
ATOM 765 O O . TYR A 1 94 ? -10.530 -5.430 11.807 1.00 76.44 94 TYR A O 1
ATOM 773 N N . LYS A 1 95 ? -12.362 -5.223 10.516 1.00 75.00 95 LYS A N 1
ATOM 774 C CA . LYS A 1 95 ? -13.334 -5.348 11.608 1.00 75.00 95 LYS A CA 1
ATOM 775 C C . LYS A 1 95 ? -13.281 -6.738 12.246 1.00 75.00 95 LYS A C 1
ATOM 777 O O . LYS A 1 95 ? -13.307 -6.834 13.470 1.00 75.00 95 LYS A O 1
ATOM 782 N N . GLU A 1 96 ? -13.157 -7.786 11.437 1.00 77.38 96 GLU A N 1
ATOM 783 C CA . GLU A 1 96 ? -13.012 -9.171 11.902 1.00 77.38 96 GLU A CA 1
ATOM 784 C C . GLU A 1 96 ? -11.651 -9.433 12.558 1.00 77.38 96 GLU A C 1
ATOM 786 O O . GLU A 1 96 ? -11.579 -10.122 13.572 1.00 77.38 96 GLU A O 1
ATOM 791 N N . LEU A 1 97 ? -10.571 -8.835 12.048 1.00 71.69 97 LEU A N 1
ATOM 792 C CA . LEU A 1 97 ? -9.245 -8.952 12.664 1.00 71.69 97 LEU A CA 1
ATOM 793 C C . LEU A 1 97 ? -9.128 -8.226 14.015 1.00 71.69 97 LEU A C 1
ATOM 795 O O . LEU A 1 97 ? -8.397 -8.676 14.895 1.00 71.69 97 LEU A O 1
ATOM 799 N N . ASN A 1 98 ? -9.805 -7.087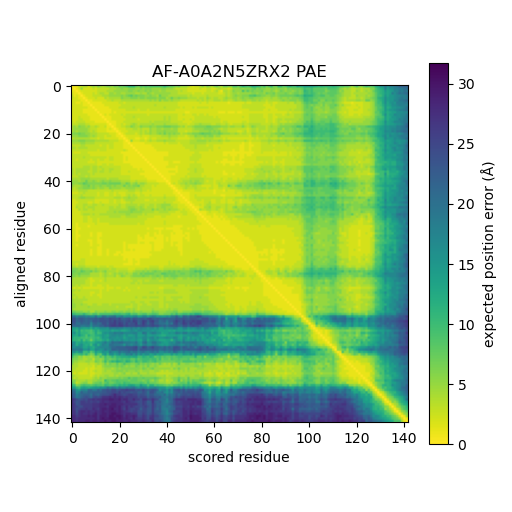 14.189 1.00 61.44 98 ASN A N 1
ATOM 800 C CA . ASN A 1 98 ? -9.677 -6.209 15.363 1.00 61.44 98 ASN A CA 1
ATOM 801 C C . ASN A 1 98 ? -10.818 -6.374 16.383 1.00 61.44 98 ASN A C 1
ATOM 803 O O . ASN A 1 98 ? -11.266 -5.385 16.970 1.00 61.44 98 ASN A O 1
ATOM 807 N N . ILE A 1 99 ? -11.241 -7.608 16.677 1.00 51.34 99 ILE A N 1
ATOM 808 C CA . ILE A 1 99 ? -12.243 -7.896 17.727 1.00 51.34 99 ILE A CA 1
ATOM 809 C C . ILE A 1 99 ? -11.853 -7.281 19.100 1.00 51.34 99 ILE A C 1
ATOM 811 O O . ILE A 1 99 ? -12.721 -7.028 19.931 1.00 51.34 99 ILE A O 1
ATOM 815 N N . SER A 1 100 ? -10.579 -6.934 19.327 1.00 45.41 100 SER A N 1
ATOM 816 C CA . SER A 1 100 ? -10.063 -6.302 20.555 1.00 45.41 100 SER A CA 1
ATOM 817 C C . SER A 1 100 ? -9.866 -4.769 20.518 1.00 45.41 100 SER A C 1
ATOM 819 O O . SER A 1 100 ? -9.800 -4.164 21.584 1.00 45.41 100 SER A O 1
ATOM 821 N N . ASN A 1 101 ? -9.815 -4.111 19.348 1.00 54.56 101 ASN A N 1
ATOM 822 C CA . ASN A 1 101 ? -9.514 -2.665 19.200 1.00 54.56 101 ASN A CA 1
ATOM 823 C C . ASN A 1 101 ? -10.600 -1.887 18.425 1.00 54.56 101 ASN A C 1
ATOM 825 O O . ASN A 1 101 ? -10.336 -0.879 17.761 1.00 54.56 101 ASN A O 1
ATOM 829 N N . ILE A 1 102 ? -11.849 -2.342 18.549 1.00 57.62 102 ILE A N 1
ATOM 830 C CA . ILE A 1 102 ? -13.055 -1.824 17.879 1.00 57.62 102 ILE A CA 1
ATOM 831 C C . ILE A 1 102 ? -13.182 -0.286 17.951 1.00 57.62 102 ILE A C 1
ATOM 833 O O . ILE A 1 102 ? -13.639 0.335 16.996 1.00 57.62 102 ILE A O 1
ATOM 837 N N . SER A 1 103 ? -12.735 0.357 19.037 1.00 62.94 103 SER A N 1
ATOM 838 C CA . SER A 1 103 ? -12.840 1.816 19.224 1.00 62.94 103 SER A CA 1
ATOM 839 C C . SER A 1 103 ? -12.111 2.632 18.142 1.00 62.94 103 SER A C 1
ATOM 841 O O . SER A 1 103 ? -12.652 3.613 17.628 1.00 62.94 103 SER A O 1
ATOM 843 N N . PHE A 1 104 ? -10.910 2.205 17.735 1.00 65.06 104 PHE A N 1
ATOM 844 C CA . PHE A 1 104 ? -10.132 2.902 16.707 1.00 65.06 104 PHE A CA 1
ATOM 845 C C . PHE A 1 10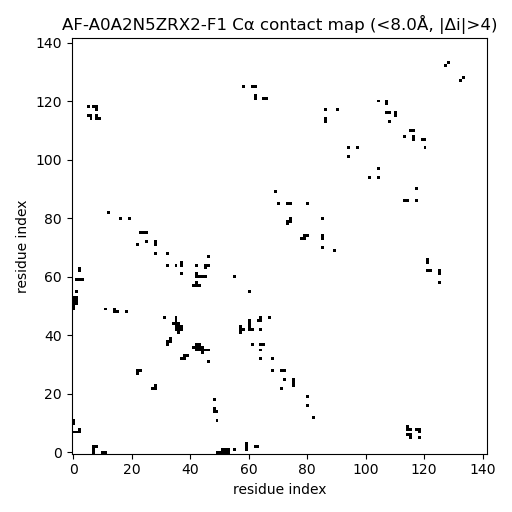4 ? -10.769 2.753 15.320 1.00 65.06 104 PHE A C 1
ATOM 847 O O . PHE A 1 104 ? -10.969 3.747 14.619 1.00 65.06 104 PHE A O 1
ATOM 854 N N . LEU A 1 105 ? -11.159 1.526 14.957 1.00 63.31 105 LEU A N 1
ATOM 855 C CA . LEU A 1 105 ? -11.839 1.266 13.690 1.00 63.31 105 LEU A CA 1
ATOM 856 C C . LEU A 1 105 ? -13.196 1.962 13.619 1.00 63.31 105 LEU A C 1
ATOM 858 O O . LEU A 1 105 ? -13.504 2.551 12.593 1.00 63.31 105 LEU A O 1
ATOM 862 N N . ASN A 1 106 ? -13.970 1.990 14.704 1.00 64.69 106 ASN A N 1
ATOM 863 C CA . ASN A 1 106 ? -15.236 2.721 14.750 1.00 64.69 106 ASN A CA 1
ATOM 864 C C . ASN A 1 106 ? -15.040 4.228 14.535 1.00 64.69 106 ASN A C 1
ATOM 866 O O . ASN A 1 106 ? -15.839 4.857 13.848 1.00 64.69 106 ASN A O 1
ATOM 870 N N . LYS A 1 107 ? -13.962 4.815 15.073 1.00 66.56 107 LYS A N 1
ATOM 871 C CA . LYS A 1 107 ? -13.632 6.232 14.850 1.00 66.56 107 LYS A CA 1
ATOM 872 C C . LYS A 1 107 ? -13.264 6.519 13.392 1.00 66.56 107 LYS A C 1
ATOM 874 O O . LYS A 1 107 ? -13.594 7.588 12.882 1.00 66.56 107 LYS A O 1
ATOM 879 N N . ILE A 1 108 ? -12.599 5.579 12.721 1.00 65.06 108 ILE A N 1
ATOM 880 C CA . ILE A 1 108 ? -12.335 5.655 11.281 1.00 65.06 108 ILE A CA 1
ATOM 881 C C . ILE A 1 108 ? -13.656 5.51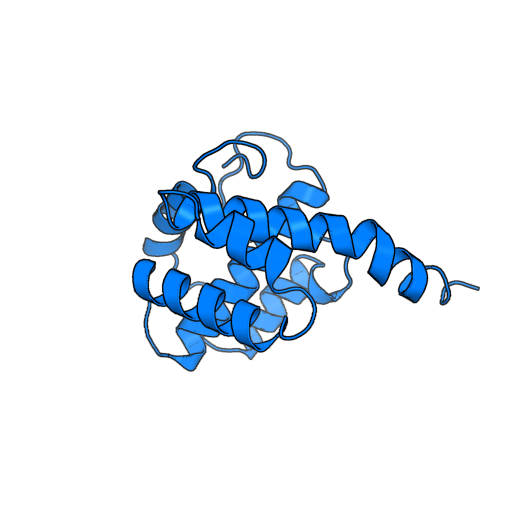7 10.508 1.00 65.06 108 ILE A C 1
ATOM 883 O O . ILE A 1 108 ? -14.007 6.415 9.744 1.00 65.06 108 ILE A O 1
ATOM 887 N N . LEU A 1 109 ? -14.431 4.466 10.788 1.00 61.81 109 LEU A N 1
ATOM 888 C CA . LEU A 1 109 ? -15.704 4.122 10.139 1.00 61.81 109 LEU A CA 1
ATOM 889 C C . LEU A 1 109 ? -16.820 5.171 10.325 1.00 61.81 109 LEU A C 1
ATOM 891 O O . LEU A 1 109 ? -17.784 5.180 9.566 1.00 61.81 109 LEU A O 1
ATOM 895 N N . ALA A 1 110 ? -16.683 6.092 11.281 1.00 62.28 110 ALA A N 1
ATOM 896 C CA . ALA A 1 110 ? -17.614 7.203 11.489 1.00 62.28 110 ALA A CA 1
ATOM 897 C C . ALA A 1 110 ? -17.431 8.385 10.509 1.00 62.28 110 ALA A C 1
ATOM 899 O O . ALA A 1 110 ? -18.238 9.313 10.516 1.00 62.28 110 ALA A O 1
ATOM 900 N N . SER A 1 111 ? -16.363 8.409 9.698 1.00 56.34 111 SER A N 1
ATOM 901 C CA . SER A 1 111 ? -16.120 9.503 8.737 1.00 56.34 111 SER A CA 1
ATOM 902 C C . SER A 1 111 ? -16.898 9.341 7.417 1.00 56.34 111 SER A C 1
ATOM 904 O O . SER A 1 111 ? -17.233 8.235 7.025 1.00 56.34 111 SER A O 1
ATOM 906 N N . SER A 1 112 ? -17.191 10.438 6.716 1.00 55.09 112 SER A N 1
ATOM 907 C CA . SER A 1 112 ? -18.185 10.481 5.628 1.00 55.09 112 SER A CA 1
ATOM 908 C C . SER A 1 112 ? -17.748 9.940 4.256 1.00 55.09 112 SER A C 1
ATOM 910 O O . SER A 1 112 ? -18.602 9.800 3.384 1.00 55.09 112 SER A O 1
ATOM 912 N N . LYS A 1 113 ? -16.455 9.656 4.028 1.00 64.56 113 LYS A N 1
ATOM 913 C CA . LYS A 1 113 ? -15.940 9.123 2.750 1.00 64.56 113 LYS A CA 1
ATOM 914 C C . LYS A 1 113 ? -15.098 7.869 2.958 1.00 64.56 113 LYS A C 1
ATOM 916 O O . LYS A 1 113 ? -14.096 7.920 3.667 1.00 64.56 113 LYS A O 1
ATOM 921 N N . THR A 1 114 ? -15.471 6.791 2.278 1.00 69.25 114 THR A N 1
ATOM 922 C CA . THR A 1 114 ? -14.866 5.454 2.362 1.00 69.25 114 THR A CA 1
ATOM 923 C C . THR A 1 114 ? -13.370 5.438 2.015 1.00 69.25 114 THR A C 1
ATOM 925 O O . THR A 1 114 ? -12.587 4.746 2.663 1.00 69.25 114 THR A O 1
ATOM 928 N N . SER A 1 115 ? -12.932 6.266 1.061 1.00 73.44 115 SER A N 1
ATOM 929 C CA . SER A 1 115 ? -11.516 6.409 0.697 1.00 73.44 115 SER A CA 1
ATOM 930 C C . SER A 1 115 ? -10.689 7.061 1.807 1.00 73.44 115 SER A C 1
ATOM 932 O O . SER A 1 115 ? -9.722 6.467 2.274 1.00 73.44 115 SER A O 1
ATOM 934 N N . ASN A 1 116 ? -11.127 8.205 2.341 1.00 77.56 116 ASN A N 1
ATOM 935 C CA . ASN A 1 116 ? -10.474 8.879 3.476 1.00 77.56 116 ASN A CA 1
ATOM 936 C C . ASN A 1 116 ? -10.379 7.992 4.733 1.00 77.56 116 ASN A C 1
ATOM 938 O O . ASN A 1 116 ? -9.493 8.166 5.574 1.00 77.56 116 ASN A O 1
ATOM 942 N N . GLN A 1 117 ? -11.323 7.066 4.907 1.00 75.56 117 GLN A N 1
ATOM 943 C CA . GLN A 1 117 ? -11.268 6.077 5.981 1.00 75.56 117 GLN A CA 1
ATOM 944 C C . GLN A 1 117 ? -10.130 5.084 5.764 1.00 75.56 117 GLN A C 1
ATOM 946 O O . GLN A 1 117 ? -9.401 4.772 6.708 1.00 75.56 117 GLN A O 1
ATOM 951 N N . LEU A 1 118 ? -9.958 4.617 4.526 1.00 79.56 118 LEU A N 1
ATOM 952 C CA . LEU A 1 118 ? -8.890 3.692 4.191 1.00 79.56 118 LEU A CA 1
ATOM 953 C C . LEU A 1 118 ? -7.525 4.380 4.294 1.00 79.56 118 LEU A C 1
ATOM 955 O O . LEU A 1 118 ? -6.588 3.748 4.762 1.00 79.56 118 LEU A O 1
ATOM 959 N N . GLU A 1 119 ? -7.423 5.677 3.984 1.00 84.31 119 GLU A N 1
ATOM 960 C CA . GLU A 1 119 ? -6.182 6.450 4.159 1.00 84.31 119 GLU A CA 1
ATOM 961 C C . GLU A 1 119 ? -5.713 6.385 5.612 1.00 84.31 119 GLU A C 1
ATOM 963 O O . GLU A 1 119 ? -4.600 5.949 5.897 1.00 84.31 119 GLU A O 1
ATOM 968 N N . LYS A 1 120 ? -6.616 6.698 6.548 1.00 80.00 120 LYS A N 1
ATOM 969 C CA . LYS A 1 120 ? -6.337 6.625 7.990 1.00 80.00 120 LYS A CA 1
ATOM 970 C C . LYS A 1 120 ? -6.013 5.209 8.455 1.00 80.00 120 LYS A C 1
ATOM 972 O O . LYS A 1 120 ? -5.197 5.036 9.359 1.00 80.00 120 LYS A O 1
ATOM 977 N N . LEU A 1 121 ? -6.670 4.202 7.879 1.00 81.56 121 LEU A N 1
ATOM 978 C CA . LEU A 1 121 ? -6.414 2.804 8.207 1.00 81.56 121 LEU A CA 1
ATOM 979 C C . LEU A 1 121 ? -5.008 2.396 7.758 1.00 81.56 121 LEU A C 1
ATOM 981 O O . LEU A 1 121 ? -4.246 1.874 8.570 1.00 81.56 121 LEU A O 1
ATOM 985 N N . ILE A 1 122 ? -4.653 2.657 6.502 1.00 83.31 122 ILE A N 1
ATOM 986 C CA . ILE A 1 122 ? -3.343 2.338 5.930 1.00 83.31 122 ILE A CA 1
ATOM 987 C C . ILE A 1 122 ? -2.241 3.082 6.685 1.00 83.31 122 ILE A C 1
ATOM 989 O O . ILE A 1 122 ? -1.289 2.440 7.129 1.00 83.31 122 ILE A O 1
ATOM 993 N N . ASP A 1 123 ? -2.420 4.382 6.933 1.00 82.12 123 ASP A N 1
ATOM 994 C CA . ASP A 1 123 ? -1.511 5.182 7.757 1.00 82.12 123 ASP A CA 1
ATOM 995 C C . ASP A 1 123 ? -1.281 4.519 9.114 1.00 82.12 123 ASP A C 1
ATOM 997 O O . ASP A 1 123 ? -0.145 4.279 9.515 1.00 82.12 123 ASP A O 1
ATOM 1001 N N . SER A 1 124 ? -2.358 4.144 9.808 1.00 74.69 124 SER A N 1
ATOM 1002 C CA . SER A 1 124 ? -2.242 3.515 11.122 1.00 74.69 124 SER A CA 1
ATOM 1003 C C . SER A 1 124 ? -1.472 2.202 11.093 1.00 74.69 124 SER A C 1
ATOM 1005 O O . SER A 1 124 ? -0.761 1.912 12.043 1.00 74.69 124 SER A O 1
ATOM 1007 N N . ARG A 1 125 ? -1.580 1.404 10.025 1.00 73.69 125 ARG A N 1
ATOM 1008 C CA . ARG A 1 125 ? -0.878 0.118 9.933 1.00 73.69 125 ARG A CA 1
ATOM 1009 C C . ARG A 1 125 ? 0.609 0.317 9.690 1.00 73.69 125 ARG A C 1
ATOM 1011 O O . ARG A 1 125 ? 1.396 -0.299 10.397 1.00 73.69 125 ARG A O 1
ATOM 1018 N N . VAL A 1 126 ? 0.970 1.225 8.787 1.00 73.88 126 VAL A N 1
ATOM 1019 C CA . VAL A 1 126 ? 2.376 1.564 8.527 1.00 73.88 126 VAL A CA 1
ATOM 1020 C C . VAL A 1 126 ? 3.035 2.135 9.794 1.00 73.88 126 VAL A C 1
ATOM 1022 O O . VAL A 1 126 ? 4.094 1.662 10.187 1.00 73.88 126 VAL A O 1
ATOM 1025 N N . TYR A 1 127 ? 2.366 3.043 10.518 1.00 62.53 127 TYR A N 1
ATOM 1026 C CA . TYR A 1 127 ? 2.913 3.634 11.753 1.00 62.53 127 TYR A CA 1
ATOM 1027 C C . TYR A 1 127 ? 2.804 2.743 13.011 1.00 62.53 127 TYR A C 1
ATOM 1029 O O . TYR A 1 127 ? 3.557 2.928 13.969 1.00 62.53 127 TYR A O 1
ATOM 1037 N N . LEU A 1 128 ? 1.875 1.780 13.071 1.00 55.22 128 LEU A N 1
ATOM 1038 C CA . LEU A 1 128 ? 1.848 0.780 14.152 1.00 55.22 128 LEU A CA 1
ATOM 1039 C C . LEU A 1 128 ? 2.997 -0.229 14.000 1.00 55.22 128 LEU A C 1
ATOM 1041 O O . LEU A 1 128 ? 3.539 -0.676 15.016 1.00 55.22 128 LEU A O 1
ATOM 1045 N N . ASP A 1 129 ? 3.408 -0.547 12.770 1.00 49.03 129 ASP A N 1
ATOM 1046 C CA . ASP A 1 129 ? 4.544 -1.436 12.497 1.00 49.03 129 ASP A CA 1
ATOM 1047 C C . ASP A 1 129 ? 5.888 -0.838 12.957 1.00 49.03 129 ASP A C 1
ATOM 1049 O O . ASP A 1 129 ? 6.731 -1.584 13.469 1.00 49.03 129 ASP A O 1
ATOM 1053 N N . ASP A 1 130 ? 6.038 0.492 12.962 1.00 44.00 130 ASP A N 1
ATOM 1054 C CA . ASP A 1 130 ? 7.188 1.175 13.581 1.00 44.00 130 ASP A CA 1
ATOM 1055 C C . ASP A 1 130 ? 7.313 0.929 15.091 1.00 44.00 130 ASP A C 1
ATOM 1057 O O . ASP A 1 130 ? 8.401 1.057 15.650 1.00 44.00 130 ASP A O 1
ATOM 1061 N N . ASN A 1 131 ? 6.236 0.545 15.783 1.00 40.88 131 ASN A N 1
ATOM 1062 C CA . ASN A 1 131 ? 6.265 0.247 17.220 1.00 40.88 131 ASN A CA 1
ATOM 1063 C C . ASN A 1 131 ? 6.144 -1.251 17.548 1.00 40.88 131 ASN A C 1
ATOM 1065 O O . ASN A 1 131 ? 6.620 -1.681 18.605 1.00 40.88 131 ASN A O 1
ATOM 1069 N N . VAL A 1 132 ? 5.510 -2.049 16.681 1.00 41.53 132 VAL A N 1
ATOM 1070 C CA . VAL A 1 132 ? 5.199 -3.469 16.936 1.00 41.53 132 VAL A CA 1
ATOM 1071 C C . VAL A 1 132 ? 6.115 -4.417 16.148 1.00 41.53 132 VAL A C 1
ATOM 1073 O O . VAL A 1 132 ? 6.640 -5.374 16.727 1.00 41.53 132 VAL A O 1
ATOM 1076 N N . PHE A 1 133 ? 6.403 -4.138 14.871 1.00 41.31 133 PHE A N 1
ATOM 1077 C CA . PHE A 1 133 ? 7.365 -4.922 14.083 1.00 41.31 133 PHE A CA 1
ATOM 1078 C C . PHE A 1 133 ? 8.812 -4.485 14.316 1.00 41.31 133 PHE A C 1
ATOM 1080 O O . PHE A 1 133 ? 9.679 -5.357 14.383 1.00 41.31 133 PHE A O 1
ATOM 1087 N N . SER A 1 134 ? 9.086 -3.199 14.574 1.00 39.34 134 SER A N 1
ATOM 1088 C CA . SER A 1 134 ? 10.439 -2.749 14.954 1.00 39.34 134 SER A CA 1
ATOM 1089 C C . SER A 1 134 ? 10.962 -3.455 16.214 1.00 39.34 134 SER A C 1
ATOM 1091 O O . SER A 1 134 ? 12.128 -3.838 16.270 1.00 39.34 134 SER A O 1
ATOM 1093 N N . LYS A 1 135 ? 10.097 -3.738 17.201 1.00 39.41 135 LYS A N 1
ATOM 1094 C CA . LYS A 1 135 ? 10.458 -4.523 18.397 1.00 39.41 135 LYS A CA 1
ATOM 1095 C C . LYS A 1 135 ? 10.672 -6.010 18.111 1.00 39.41 135 LYS A C 1
ATOM 1097 O O . LYS A 1 135 ? 11.425 -6.659 18.834 1.00 39.41 135 LYS A O 1
ATOM 1102 N N . THR A 1 136 ? 10.030 -6.549 17.078 1.00 40.91 136 THR A N 1
ATOM 1103 C CA . THR A 1 136 ? 10.098 -7.982 16.752 1.00 40.91 136 THR A CA 1
ATOM 1104 C C . THR A 1 136 ? 11.267 -8.296 15.807 1.00 40.91 136 THR A C 1
ATOM 1106 O O . THR A 1 136 ? 11.906 -9.333 15.966 1.00 40.91 136 THR A O 1
ATOM 1109 N N . PHE A 1 137 ? 11.624 -7.377 14.900 1.00 41.34 137 PHE A N 1
ATOM 1110 C CA . PHE A 1 137 ? 12.721 -7.552 13.937 1.00 41.34 137 PHE A CA 1
ATOM 1111 C C . PHE A 1 137 ? 14.066 -6.947 14.366 1.00 41.34 137 PHE A C 1
ATOM 1113 O O . PHE A 1 137 ? 15.096 -7.520 14.016 1.00 41.34 137 PHE A O 1
ATOM 1120 N N . ASN A 1 138 ? 14.114 -5.902 15.211 1.00 38.16 138 ASN A N 1
ATOM 1121 C CA . ASN A 1 138 ? 15.398 -5.453 15.791 1.00 38.16 138 ASN A CA 1
ATOM 1122 C C . ASN A 1 138 ? 16.023 -6.489 16.744 1.00 38.16 138 ASN A C 1
ATOM 1124 O O . ASN A 1 138 ? 17.154 -6.312 17.187 1.00 38.16 138 ASN A O 1
ATOM 1128 N N . ARG A 1 139 ? 15.316 -7.584 17.063 1.00 40.59 139 ARG A N 1
ATOM 1129 C CA . ARG A 1 139 ? 15.842 -8.686 17.880 1.00 40.59 139 ARG A CA 1
ATOM 1130 C C . ARG A 1 139 ? 16.503 -9.811 17.067 1.00 40.59 139 ARG A C 1
ATOM 1132 O O . ARG A 1 139 ? 16.777 -10.857 17.648 1.00 40.59 139 ARG A O 1
ATOM 1139 N N . ILE A 1 140 ? 16.731 -9.646 15.756 1.00 43.19 140 ILE A N 1
ATOM 1140 C CA . ILE A 1 140 ? 17.338 -10.695 14.902 1.00 43.19 140 ILE A CA 1
ATOM 1141 C C . ILE A 1 140 ? 18.460 -10.153 13.992 1.00 43.19 140 ILE A C 1
ATOM 1143 O O . ILE A 1 140 ? 18.693 -10.669 12.907 1.00 43.19 140 ILE A O 1
ATOM 1147 N N . ILE A 1 141 ? 19.221 -9.148 14.430 1.00 39.12 141 ILE A N 1
ATOM 1148 C CA . ILE A 1 141 ? 20.572 -8.942 13.880 1.00 39.12 141 ILE A CA 1
ATOM 1149 C C . ILE A 1 141 ? 21.566 -8.913 15.044 1.00 39.12 141 ILE A C 1
ATOM 1151 O O . ILE A 1 141 ? 21.696 -7.922 15.759 1.00 39.12 141 ILE A O 1
ATOM 1155 N N . THR A 1 142 ? 22.225 -10.049 15.260 1.00 36.66 142 THR A N 1
ATOM 1156 C CA . THR A 1 142 ? 23.487 -10.209 15.995 1.00 36.66 142 THR A CA 1
ATOM 1157 C C . THR A 1 142 ? 24.331 -11.199 15.215 1.00 36.66 142 THR A C 1
ATOM 1159 O O . THR A 1 142 ? 23.746 -12.208 14.759 1.00 36.66 142 THR A O 1
#

Foldseek 3Di:
DFLVDPCVQVVVLVLCVVVLVCAVAPVSLVVQCVVCCNVVLQRNDADPSDDDPDDDDSLSSNLRSVVSSQQNVCCRVVVDNDVVVSLVVVLVVVCVVPPPPVVVSVVLVPDDDSRSSVSVVSSCVSVVCVVVVCVVVVVPDD

Solvent-accessible surface area (backbone atoms only — not comparable to full-atom values): 8309 Å² total; per-residue (Å²): 78,49,76,88,47,90,67,36,58,56,49,47,61,56,52,42,68,86,45,67,76,78,46,86,47,72,67,49,43,49,49,52,37,50,74,17,25,47,80,75,75,62,19,78,39,65,66,86,76,62,61,64,73,61,89,73,51,58,66,40,22,39,47,51,45,53,51,47,54,54,51,53,50,46,27,68,75,66,75,44,86,54,64,70,61,48,53,53,50,53,53,51,52,52,53,69,74,32,79,87,53,51,70,62,55,50,63,38,70,70,52,95,45,75,53,67,31,48,52,55,49,47,52,49,52,62,60,46,37,67,66,57,46,47,66,63,55,69,72,73,78,129

Nearest PDB structures (foldseek):
  4zbf-assembly7_F  TM=3.435E-01  e=9.588E+00  Homo sapiens

Mean predicted aligned error: 7.98 Å

Sequence (142 aa):
MNPSASGWIDKFGYDVKDNLEVFSDFRDLYGGLKTSGFVYGLNIKVPRFISPEHTLSEDEKAKINLLTALFFTFKLERSSSDFDDFLQTIFQFYKELNISNISFLNKILASSKTSNQLEKLIDSRVYLDDNVFSKTFNRIIT

Secondary structure (DSSP, 8-state):
--TTSTTHHHHHHHHHHTTGGG-SSHHHHHHHHHHTTGGGT------TT---SS---HHHHHHHHHHHHHHHHHHHHHS---HHHHHHHHHHHHHHHTTT-HHHHHHHHTSS-HHHHHHHHHHHHHHHHHHHHHHHHTTS--

pLDDT: mean 80.46, std 17.23, range [36.66, 96.81]